Protein AF-A0A2N3LFW7-F1 (afdb_monomer_lite)

Structure (mmCIF, N/CA/C/O backbone):
data_AF-A0A2N3LFW7-F1
#
_entry.id   AF-A0A2N3LFW7-F1
#
loop_
_atom_site.group_PDB
_atom_site.id
_atom_site.type_symbol
_atom_site.label_atom_id
_atom_site.label_alt_id
_atom_site.label_comp_id
_atom_site.label_asym_id
_atom_site.label_entity_id
_atom_site.label_seq_id
_atom_site.pdbx_PDB_ins_code
_atom_site.Cartn_x
_atom_site.Cartn_y
_atom_site.Cartn_z
_atom_site.occupancy
_atom_site.B_iso_or_equiv
_atom_site.auth_seq_id
_atom_site.auth_comp_id
_atom_site.auth_asym_id
_atom_site.auth_atom_id
_atom_site.pdbx_PDB_model_num
ATOM 1 N N . MET A 1 1 ? -16.293 1.074 1.573 1.00 74.44 1 MET A N 1
ATOM 2 C CA . MET A 1 1 ? -15.135 0.634 2.374 1.00 74.44 1 MET A CA 1
ATOM 3 C C . MET A 1 1 ? -14.737 -0.736 1.862 1.00 74.44 1 MET A C 1
ATOM 5 O O . MET A 1 1 ? -15.608 -1.594 1.780 1.00 74.44 1 MET A O 1
ATOM 9 N N . LEU A 1 2 ? -13.490 -0.892 1.419 1.00 89.56 2 LEU A N 1
ATOM 10 C CA . LEU A 1 2 ? -12.953 -2.139 0.867 1.00 89.56 2 LEU A CA 1
ATOM 11 C C . LEU A 1 2 ? -12.469 -3.076 1.976 1.00 89.56 2 LEU A C 1
ATOM 13 O O . LEU A 1 2 ? -12.759 -4.268 1.942 1.00 89.56 2 LEU A O 1
ATOM 17 N N . ILE A 1 3 ? -11.759 -2.531 2.966 1.00 92.50 3 ILE A N 1
ATOM 18 C CA . ILE A 1 3 ? -11.259 -3.268 4.130 1.00 92.50 3 ILE A CA 1
ATOM 19 C C . ILE A 1 3 ? -11.525 -2.412 5.365 1.00 92.50 3 ILE A C 1
ATOM 21 O O . ILE A 1 3 ? -11.168 -1.238 5.390 1.00 92.50 3 ILE A O 1
ATOM 25 N N . GLU A 1 4 ? -12.179 -2.990 6.364 1.00 95.00 4 GLU A N 1
ATOM 26 C CA . GLU A 1 4 ? -12.467 -2.331 7.640 1.00 95.00 4 GLU A CA 1
ATOM 27 C C . GLU A 1 4 ? -11.260 -2.443 8.577 1.00 95.00 4 GLU A C 1
ATOM 29 O O . GLU A 1 4 ? -10.608 -3.487 8.612 1.00 95.00 4 GLU A O 1
ATOM 34 N N . LEU A 1 5 ? -10.958 -1.367 9.302 1.00 95.25 5 LEU A N 1
ATOM 35 C CA . LEU A 1 5 ? -9.916 -1.272 10.325 1.00 95.25 5 LEU A CA 1
ATOM 36 C C . LEU A 1 5 ? -10.566 -0.860 11.660 1.00 95.25 5 LEU A C 1
ATOM 38 O O . LEU A 1 5 ? -11.735 -0.482 11.701 1.00 95.25 5 LEU A O 1
ATOM 42 N N . LYS A 1 6 ? -9.825 -0.909 12.774 1.00 96.25 6 LYS A N 1
ATOM 43 C CA . LYS A 1 6 ? -10.358 -0.592 14.116 1.00 96.25 6 LYS A CA 1
ATOM 44 C C . LYS A 1 6 ? -10.943 0.816 14.239 1.00 96.25 6 LYS A C 1
ATOM 46 O O . LYS A 1 6 ? -11.919 1.001 14.962 1.00 96.25 6 LYS A O 1
ATOM 51 N N . ASP A 1 7 ? -10.310 1.801 13.610 1.00 94.19 7 ASP A N 1
ATOM 52 C CA . ASP A 1 7 ? -10.640 3.226 13.720 1.00 94.19 7 ASP A CA 1
ATOM 53 C C . ASP A 1 7 ? -10.920 3.880 12.358 1.00 94.19 7 ASP A C 1
ATOM 55 O O . ASP A 1 7 ? -10.852 5.101 12.220 1.00 94.19 7 ASP A O 1
ATOM 59 N N . GLY A 1 8 ? -11.279 3.069 11.358 1.00 93.88 8 GLY A N 1
ATOM 60 C CA . GLY A 1 8 ? -11.509 3.531 9.998 1.00 93.88 8 GLY A CA 1
ATOM 61 C C . GLY A 1 8 ? -11.521 2.388 8.994 1.00 93.88 8 GLY A C 1
ATOM 62 O O . GLY A 1 8 ? -12.087 1.322 9.234 1.00 93.88 8 GLY A O 1
ATOM 63 N N . GLY A 1 9 ? -10.901 2.601 7.842 1.00 94.19 9 GLY A N 1
ATOM 64 C CA . GLY A 1 9 ? -10.899 1.610 6.785 1.00 94.19 9 GLY A CA 1
ATOM 65 C C . GLY A 1 9 ? -10.209 2.076 5.518 1.00 94.19 9 GLY A C 1
ATOM 66 O O . GLY A 1 9 ? -10.165 3.264 5.204 1.00 94.19 9 GLY A O 1
ATOM 67 N N . ILE A 1 10 ? -9.747 1.107 4.736 1.00 94.56 10 ILE A N 1
ATOM 68 C CA . ILE A 1 10 ? -9.307 1.330 3.363 1.00 94.56 10 ILE A CA 1
ATOM 69 C C . ILE A 1 10 ? -10.556 1.538 2.513 1.00 94.56 10 ILE A C 1
ATOM 71 O O . ILE A 1 10 ? -11.453 0.686 2.461 1.00 94.56 10 ILE A O 1
ATOM 75 N N . THR A 1 11 ? -10.638 2.680 1.845 1.00 94.94 11 THR A N 1
ATOM 76 C CA . THR A 1 11 ? -11.769 3.032 0.989 1.00 94.94 11 THR A CA 1
ATOM 77 C C . THR A 1 11 ? -11.512 2.662 -0.457 1.00 94.94 11 THR A C 1
ATOM 79 O O . THR A 1 11 ? -12.431 2.154 -1.092 1.00 94.94 11 THR A O 1
ATOM 82 N N . GLU A 1 12 ? -10.294 2.892 -0.953 1.00 93.12 12 GLU A N 1
ATOM 83 C CA . GLU A 1 12 ? -9.912 2.707 -2.357 1.00 93.12 12 GLU A CA 1
ATOM 84 C C . GLU A 1 12 ? -8.423 2.349 -2.466 1.00 93.12 12 GLU A C 1
ATOM 86 O O . GLU A 1 12 ? -7.623 2.696 -1.596 1.00 93.12 12 GLU A O 1
ATOM 91 N N . ILE A 1 13 ? -8.054 1.643 -3.534 1.00 91.50 13 ILE A N 1
ATOM 92 C CA . ILE A 1 13 ? -6.666 1.316 -3.871 1.00 91.50 13 ILE A CA 1
ATOM 93 C C . ILE A 1 13 ? -6.464 1.703 -5.335 1.00 91.50 13 ILE A C 1
ATOM 95 O O . ILE A 1 13 ? -7.264 1.321 -6.187 1.00 91.50 13 ILE A O 1
ATOM 99 N N . TYR A 1 14 ? -5.407 2.457 -5.610 1.00 90.69 14 TYR A N 1
ATOM 100 C CA . TYR A 1 14 ? -5.015 2.906 -6.940 1.00 90.69 14 TYR A CA 1
ATOM 101 C C . TYR A 1 14 ? -3.615 2.407 -7.259 1.00 90.69 14 TYR A C 1
ATOM 103 O O . TYR A 1 14 ? -2.753 2.402 -6.382 1.00 90.69 14 TYR A O 1
ATOM 111 N N . THR A 1 15 ? -3.378 2.049 -8.514 1.00 89.69 15 THR A N 1
ATOM 112 C CA . THR A 1 15 ? -2.054 1.693 -9.026 1.00 89.69 15 THR A CA 1
ATOM 113 C C . THR A 1 15 ? -1.829 2.378 -10.362 1.00 89.69 15 THR A C 1
ATOM 115 O O . THR A 1 15 ? -2.733 2.377 -11.197 1.00 89.69 15 THR A O 1
ATOM 118 N N . ASP A 1 16 ? -0.630 2.903 -10.572 1.00 89.69 16 ASP A N 1
ATOM 119 C CA . ASP A 1 16 ? -0.203 3.506 -11.829 1.00 89.69 16 ASP A CA 1
ATOM 120 C C . ASP A 1 16 ? 1.213 3.046 -12.196 1.00 89.69 16 ASP A C 1
ATOM 122 O O . ASP A 1 16 ? 1.971 2.537 -11.358 1.00 89.69 16 ASP A O 1
ATOM 126 N N . ARG A 1 17 ? 1.545 3.154 -13.481 1.00 89.31 17 ARG A N 1
ATOM 127 C CA . ARG A 1 17 ? 2.821 2.717 -14.038 1.00 89.31 17 ARG A CA 1
ATOM 128 C C . ARG A 1 17 ? 3.304 3.698 -15.087 1.00 89.31 17 ARG A C 1
ATOM 130 O O . ARG A 1 17 ? 2.623 3.936 -16.080 1.00 89.31 17 ARG A O 1
ATOM 137 N N . GLU A 1 18 ? 4.533 4.157 -14.920 1.00 86.44 18 GLU A N 1
ATOM 138 C CA . GLU A 1 18 ? 5.217 4.995 -15.897 1.00 86.44 18 GLU A CA 1
ATOM 139 C C . GLU A 1 18 ? 6.546 4.360 -16.297 1.00 86.44 18 GLU A C 1
ATOM 141 O O . GLU A 1 18 ? 7.173 3.645 -15.518 1.00 86.44 18 GLU A O 1
ATOM 146 N N . SER A 1 19 ? 6.978 4.583 -17.534 1.00 87.88 19 SER A N 1
ATOM 147 C CA . SER A 1 19 ? 8.295 4.143 -17.990 1.00 87.88 19 SER A CA 1
ATOM 148 C C . SER A 1 19 ? 8.952 5.213 -18.839 1.00 87.88 19 SER A C 1
ATOM 150 O O . SER A 1 19 ? 8.318 5.762 -19.744 1.00 87.88 19 SER A O 1
ATOM 152 N N . TYR A 1 20 ? 10.236 5.439 -18.601 1.00 85.88 20 TYR A N 1
ATOM 153 C CA . TYR A 1 20 ? 11.071 6.355 -19.362 1.00 85.88 20 TYR A CA 1
ATOM 154 C C . TYR A 1 20 ? 12.172 5.551 -20.050 1.00 85.88 20 TYR A C 1
ATOM 156 O O . TYR A 1 20 ? 12.884 4.784 -19.406 1.00 85.88 20 TYR A O 1
ATOM 164 N N . GLY A 1 21 ? 12.276 5.698 -21.372 1.00 83.62 21 GLY A N 1
ATOM 165 C CA . GLY A 1 21 ? 13.278 4.994 -22.169 1.00 83.62 21 GLY A CA 1
ATOM 166 C C . GLY A 1 21 ? 14.689 5.506 -21.890 1.00 83.62 21 GLY A C 1
ATOM 167 O O . GLY A 1 21 ? 14.906 6.713 -21.765 1.00 83.62 21 GLY A O 1
ATOM 168 N N . GLY A 1 22 ? 15.634 4.573 -21.795 1.00 81.44 22 GLY A N 1
ATOM 169 C CA . GLY A 1 22 ? 17.060 4.857 -21.697 1.00 81.44 22 GLY A CA 1
ATOM 170 C C . GLY A 1 22 ? 17.707 5.103 -23.061 1.00 81.44 22 GLY A C 1
ATOM 171 O O . GLY A 1 22 ? 17.099 5.600 -24.002 1.00 81.44 22 GLY A O 1
ATOM 172 N N . CYS A 1 23 ? 18.985 4.753 -23.176 1.00 84.12 23 CYS A N 1
ATOM 173 C CA . CYS A 1 23 ? 19.731 4.827 -24.429 1.00 84.12 23 CYS A CA 1
ATOM 174 C C . CYS A 1 23 ? 19.054 4.029 -25.562 1.00 84.12 23 CYS A C 1
ATOM 176 O O . CYS A 1 23 ? 18.986 2.812 -25.467 1.00 84.12 23 CYS A O 1
ATOM 178 N N . ASP A 1 24 ? 18.711 4.667 -26.687 1.00 79.31 24 ASP A N 1
ATOM 179 C CA . ASP A 1 24 ? 17.993 4.055 -27.829 1.00 79.31 24 ASP A CA 1
ATOM 180 C C . ASP A 1 24 ? 18.577 2.738 -28.392 1.00 79.31 24 ASP A C 1
ATOM 182 O O . ASP A 1 24 ? 17.922 2.034 -29.156 1.00 79.31 24 ASP A O 1
ATOM 186 N N . THR A 1 25 ? 19.847 2.425 -28.108 1.00 83.25 25 THR A N 1
ATOM 187 C CA . THR A 1 25 ? 20.520 1.219 -28.630 1.00 83.25 25 THR A CA 1
ATOM 188 C C . THR A 1 25 ? 20.568 0.067 -27.629 1.00 83.25 25 THR A C 1
ATOM 190 O O . THR A 1 25 ? 20.638 -1.091 -28.038 1.00 83.25 25 THR A O 1
ATOM 193 N N . CYS A 1 26 ? 20.601 0.361 -26.329 1.00 79.94 26 CYS A N 1
ATOM 194 C CA . CYS A 1 26 ? 20.810 -0.648 -25.286 1.00 79.94 26 CYS A CA 1
ATOM 195 C C . CYS A 1 26 ? 19.896 -0.486 -24.066 1.00 79.94 26 CYS A C 1
ATOM 197 O O . CYS A 1 26 ? 20.096 -1.190 -23.080 1.00 79.94 26 CYS A O 1
ATOM 199 N N . ASP A 1 27 ? 18.956 0.461 -24.114 1.00 76.38 27 ASP A N 1
ATOM 200 C CA . ASP A 1 27 ? 18.010 0.842 -23.061 1.00 76.38 27 ASP A CA 1
ATOM 201 C C . ASP A 1 27 ? 18.660 1.154 -21.704 1.00 76.38 27 ASP A C 1
ATOM 203 O O . ASP A 1 27 ? 18.000 1.224 -20.666 1.00 76.38 27 ASP A O 1
ATOM 207 N N . TRP A 1 28 ? 19.974 1.398 -21.696 1.00 78.75 28 TRP A N 1
ATOM 208 C CA . TRP A 1 28 ? 20.712 1.752 -20.493 1.00 78.75 28 TRP A CA 1
ATOM 209 C C . TRP A 1 28 ? 20.230 3.098 -19.946 1.00 78.75 28 TRP A C 1
ATOM 211 O O . TRP A 1 28 ? 20.220 4.092 -20.673 1.00 78.75 28 TRP A O 1
ATOM 221 N N . GLY A 1 29 ? 19.873 3.131 -18.661 1.00 79.69 29 GLY A N 1
ATOM 222 C CA . GLY A 1 29 ? 19.271 4.289 -18.000 1.00 79.69 29 GLY A CA 1
ATOM 223 C C . GLY A 1 29 ? 17.752 4.382 -18.154 1.00 79.69 29 GLY A C 1
ATOM 224 O O . GLY A 1 29 ? 17.205 5.451 -17.903 1.00 79.69 29 GLY A O 1
ATOM 225 N N . SER A 1 30 ? 17.081 3.308 -18.585 1.00 85.81 30 SER A N 1
ATOM 226 C CA . SER A 1 30 ? 15.618 3.241 -18.512 1.00 85.81 30 SER A CA 1
ATOM 227 C C . SER A 1 30 ? 15.148 3.338 -17.063 1.00 85.81 30 SER A C 1
ATOM 229 O O . SER A 1 30 ? 15.863 2.917 -16.158 1.00 85.81 30 SER A O 1
ATOM 231 N N . GLN A 1 31 ? 13.949 3.870 -16.855 1.00 87.44 31 GLN A N 1
ATOM 232 C CA . GLN A 1 31 ? 13.310 3.946 -15.543 1.00 87.44 31 GLN A CA 1
ATOM 233 C C . GLN A 1 31 ? 11.904 3.378 -15.633 1.00 87.44 31 GLN A C 1
ATOM 235 O O . GLN A 1 31 ? 11.143 3.738 -16.533 1.00 87.44 31 GLN A O 1
ATOM 240 N N . TYR A 1 32 ? 11.558 2.516 -14.689 1.00 86.75 32 TYR A N 1
ATOM 241 C CA . TYR A 1 32 ? 10.242 1.915 -14.551 1.00 86.75 32 TYR A CA 1
ATOM 242 C C . TYR A 1 32 ? 9.701 2.292 -13.181 1.00 86.75 32 TYR A C 1
ATOM 244 O O . TYR A 1 32 ? 10.158 1.793 -12.152 1.00 86.75 32 TYR A O 1
ATOM 252 N N . ILE A 1 33 ? 8.721 3.190 -13.186 1.00 88.56 33 ILE A N 1
ATOM 253 C CA . ILE A 1 33 ? 8.141 3.758 -11.978 1.00 88.56 33 ILE A CA 1
ATOM 254 C C . ILE A 1 33 ? 6.795 3.085 -11.717 1.00 88.56 33 ILE A C 1
ATOM 256 O O . ILE A 1 33 ? 5.901 3.083 -12.568 1.00 88.56 33 ILE A O 1
ATOM 260 N N . ASN A 1 34 ? 6.643 2.506 -10.529 1.00 90.25 34 ASN A N 1
ATOM 261 C CA . ASN A 1 34 ? 5.365 2.049 -10.004 1.00 90.25 34 ASN A CA 1
ATOM 262 C C . ASN A 1 34 ? 4.886 2.991 -8.917 1.00 90.25 34 ASN A C 1
ATOM 264 O O . ASN A 1 34 ? 5.569 3.185 -7.912 1.00 90.25 34 ASN A O 1
ATOM 268 N N . GLU A 1 35 ? 3.664 3.478 -9.076 1.00 90.50 35 GLU A N 1
ATOM 269 C CA . GLU A 1 35 ? 2.968 4.177 -8.014 1.00 90.50 35 GLU A CA 1
ATOM 270 C C . GLU A 1 35 ? 1.792 3.342 -7.533 1.00 90.50 35 GLU A C 1
ATOM 272 O O . GLU A 1 35 ? 1.048 2.756 -8.321 1.00 90.50 35 GLU A O 1
ATOM 277 N N . PHE A 1 36 ? 1.575 3.309 -6.225 1.00 91.00 36 PHE A N 1
ATOM 278 C CA . PHE A 1 36 ? 0.282 2.906 -5.702 1.00 91.00 36 PHE A CA 1
ATOM 279 C C . PHE A 1 36 ? -0.139 3.773 -4.532 1.00 91.00 36 PHE A C 1
ATOM 281 O O . PHE A 1 36 ? 0.672 4.285 -3.756 1.00 91.00 36 PHE A O 1
ATOM 288 N N . ARG A 1 37 ? -1.452 3.943 -4.419 1.00 92.69 37 ARG A N 1
ATOM 289 C CA . ARG A 1 37 ? -2.077 4.741 -3.380 1.00 92.69 37 ARG A CA 1
ATOM 290 C C . ARG A 1 37 ? -3.158 3.943 -2.686 1.00 92.69 37 ARG A C 1
ATOM 292 O O . ARG A 1 37 ? -4.038 3.390 -3.337 1.00 92.69 37 ARG A O 1
ATOM 299 N N . VAL A 1 38 ? -3.115 3.932 -1.363 1.00 93.44 38 VAL A N 1
ATOM 300 C CA . VAL A 1 38 ? -4.171 3.361 -0.528 1.00 93.44 38 VAL A CA 1
ATOM 301 C C . VAL A 1 38 ? -4.907 4.514 0.133 1.00 93.44 38 VAL A C 1
ATOM 303 O O . VAL A 1 38 ? -4.349 5.199 0.988 1.00 93.44 38 VAL A O 1
ATOM 306 N N . GLU A 1 39 ? -6.144 4.755 -0.285 1.00 95.31 39 GLU A N 1
ATOM 307 C CA . GLU A 1 39 ? -7.015 5.739 0.350 1.00 95.31 39 GLU A CA 1
ATOM 308 C C . GLU A 1 39 ? -7.622 5.135 1.612 1.00 95.31 39 GLU A C 1
ATOM 310 O O . GLU A 1 39 ? -8.203 4.048 1.587 1.00 95.31 39 GLU A O 1
ATOM 315 N N . MET A 1 40 ? -7.502 5.868 2.712 1.00 94.19 40 MET A N 1
ATOM 316 C CA . MET A 1 40 ? -8.078 5.526 4.005 1.00 94.19 40 MET A CA 1
ATOM 317 C C . MET A 1 40 ? -9.025 6.636 4.463 1.00 94.19 40 MET A C 1
ATOM 319 O O . MET A 1 40 ? -9.108 7.713 3.853 1.00 94.19 40 MET A O 1
ATOM 323 N N . THR A 1 41 ? -9.763 6.395 5.540 1.00 94.50 41 THR A N 1
ATOM 324 C CA . THR A 1 41 ? -10.726 7.375 6.053 1.00 94.50 41 THR A CA 1
ATOM 325 C C . THR A 1 41 ? -10.044 8.658 6.525 1.00 94.50 41 THR A C 1
ATOM 327 O O . THR A 1 41 ? -10.568 9.739 6.260 1.00 94.50 41 THR A O 1
ATOM 330 N N . THR A 1 42 ? -8.867 8.571 7.159 1.00 92.88 42 THR A N 1
ATOM 331 C CA . THR A 1 42 ? -8.157 9.749 7.700 1.00 92.88 42 THR A CA 1
ATOM 332 C C . THR A 1 42 ? -7.066 10.314 6.786 1.00 92.88 42 THR A C 1
ATOM 334 O O . THR A 1 42 ? -6.528 11.389 7.051 1.00 92.88 42 THR A O 1
ATOM 337 N N . GLY A 1 43 ? -6.731 9.630 5.692 1.00 93.00 43 GLY A N 1
ATOM 338 C CA . GLY A 1 43 ? -5.580 9.992 4.870 1.00 93.00 43 GLY A CA 1
ATOM 339 C C . GLY A 1 43 ? -5.402 9.102 3.651 1.00 93.00 43 GLY A C 1
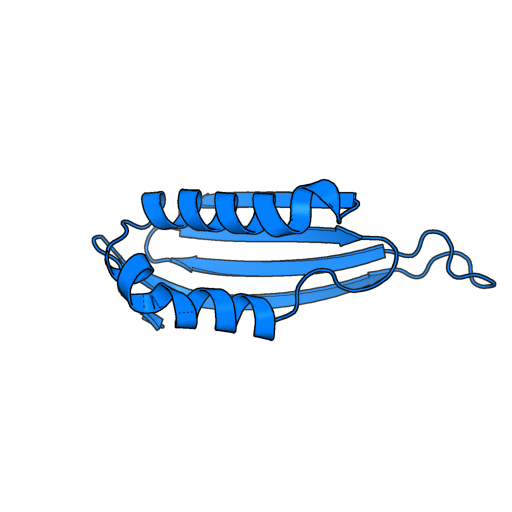ATOM 340 O O . GLY A 1 43 ? -6.324 8.409 3.225 1.00 93.00 43 GLY A O 1
ATOM 341 N N . ASN A 1 44 ? -4.203 9.121 3.084 1.00 94.06 44 ASN A N 1
ATOM 342 C CA . ASN A 1 44 ? -3.770 8.159 2.081 1.00 94.06 44 ASN A CA 1
ATOM 343 C C . ASN A 1 44 ? -2.303 7.785 2.282 1.00 94.06 44 ASN A C 1
ATOM 345 O O . ASN A 1 44 ? -1.506 8.582 2.771 1.00 94.06 44 ASN A O 1
ATOM 349 N N . ILE A 1 45 ? -1.964 6.562 1.891 1.00 94.31 45 ILE A N 1
ATOM 350 C CA . ILE A 1 45 ? -0.585 6.093 1.787 1.00 94.31 45 ILE A CA 1
ATOM 351 C C . ILE A 1 45 ? -0.199 6.191 0.321 1.00 94.31 45 ILE A C 1
ATOM 353 O O . ILE A 1 45 ? -0.916 5.654 -0.523 1.00 94.31 45 ILE A O 1
ATOM 357 N N . LYS A 1 46 ? 0.913 6.855 0.020 1.00 93.94 46 LYS A N 1
ATOM 358 C CA . LYS A 1 46 ? 1.506 6.903 -1.317 1.00 93.94 46 LYS A CA 1
ATOM 359 C C . LYS A 1 46 ? 2.803 6.127 -1.314 1.00 93.94 46 LYS A C 1
ATOM 361 O O . LYS A 1 46 ? 3.645 6.344 -0.443 1.00 93.94 46 LYS A O 1
ATOM 366 N N . VAL A 1 47 ? 2.950 5.253 -2.294 1.00 91.75 47 VAL A N 1
ATOM 367 C CA . VAL A 1 47 ? 4.167 4.490 -2.511 1.00 91.75 47 VAL A CA 1
ATOM 368 C C . VAL A 1 47 ? 4.621 4.699 -3.941 1.00 91.75 47 VAL A C 1
ATOM 370 O O . VAL A 1 47 ? 3.827 4.548 -4.863 1.00 91.75 47 VAL A O 1
ATOM 373 N N . GLU A 1 48 ? 5.889 5.049 -4.099 1.00 92.06 48 GLU A N 1
ATOM 374 C CA . GLU A 1 48 ? 6.565 5.226 -5.380 1.00 92.06 48 GLU A CA 1
ATOM 375 C C . GLU A 1 48 ? 7.815 4.350 -5.373 1.00 92.06 48 GLU A C 1
ATOM 377 O O . GLU A 1 48 ? 8.605 4.376 -4.421 1.00 92.06 48 GLU A O 1
ATOM 382 N N . ILE A 1 49 ? 7.968 3.551 -6.422 1.00 89.81 49 ILE A N 1
ATOM 383 C CA . ILE A 1 49 ? 9.070 2.613 -6.583 1.00 89.81 49 ILE A CA 1
ATOM 384 C C . ILE A 1 49 ? 9.682 2.833 -7.954 1.00 89.81 49 ILE A C 1
ATOM 386 O O . ILE A 1 49 ? 8.959 2.786 -8.942 1.00 89.81 49 ILE A O 1
ATOM 390 N N . ASP A 1 50 ? 10.991 3.049 -8.000 1.00 89.50 50 ASP A N 1
ATOM 391 C CA . ASP A 1 50 ? 11.752 3.247 -9.235 1.00 89.50 50 ASP A CA 1
ATOM 392 C C . ASP A 1 50 ? 12.821 2.160 -9.359 1.00 89.50 50 ASP A C 1
ATOM 394 O O . ASP A 1 50 ? 13.531 1.855 -8.389 1.00 89.50 50 ASP A O 1
ATOM 398 N N . GLN A 1 51 ? 12.924 1.567 -10.546 1.00 86.94 51 GLN A N 1
ATOM 399 C CA . GLN A 1 51 ? 14.017 0.673 -10.897 1.00 86.94 51 GLN A CA 1
ATOM 400 C C . GLN A 1 51 ? 14.294 0.655 -12.406 1.00 86.94 51 GLN A C 1
ATOM 402 O O . GLN A 1 51 ? 13.437 0.962 -13.231 1.00 86.94 51 GLN A O 1
ATOM 407 N N . MET A 1 52 ? 15.500 0.221 -12.772 1.00 81.81 52 MET A N 1
ATOM 408 C CA . MET A 1 52 ? 16.007 0.332 -14.142 1.00 81.81 52 MET A CA 1
ATOM 409 C C . MET A 1 52 ? 15.569 -0.785 -15.107 1.00 81.81 52 MET A C 1
ATOM 411 O O . MET A 1 52 ? 15.618 -0.598 -16.323 1.00 81.81 52 MET A O 1
ATOM 415 N N . TYR A 1 53 ? 15.163 -1.954 -14.600 1.00 78.25 53 TYR A N 1
ATOM 416 C CA . TYR A 1 53 ? 15.009 -3.156 -15.437 1.00 78.25 53 TYR A CA 1
ATOM 417 C C . TYR A 1 53 ? 13.563 -3.531 -15.796 1.00 78.25 53 TYR A C 1
ATOM 419 O O . TYR A 1 53 ? 13.339 -4.003 -16.906 1.00 78.25 53 TYR A O 1
ATOM 427 N N . ASP A 1 54 ? 12.605 -3.374 -14.880 1.00 81.19 54 ASP A N 1
ATOM 428 C CA . ASP A 1 54 ? 11.178 -3.697 -15.089 1.00 81.19 54 ASP A CA 1
ATOM 429 C C . ASP A 1 54 ? 10.330 -3.003 -14.005 1.00 81.19 54 ASP A C 1
ATOM 431 O O . ASP A 1 54 ? 10.864 -2.272 -13.187 1.00 81.19 54 ASP A O 1
ATOM 435 N N . TYR A 1 55 ? 9.032 -3.250 -13.902 1.00 81.88 55 TYR A N 1
ATOM 436 C CA . TYR A 1 55 ? 8.207 -2.835 -12.767 1.00 81.88 55 TYR A CA 1
ATOM 437 C C . TYR A 1 55 ? 8.438 -3.721 -11.530 1.00 81.88 55 TYR A C 1
ATOM 439 O O . TYR A 1 55 ? 8.288 -4.941 -11.592 1.00 81.88 55 TYR A O 1
ATOM 447 N N . ALA A 1 56 ? 8.777 -3.115 -10.387 1.00 79.44 56 ALA A N 1
ATOM 448 C CA . ALA A 1 56 ? 9.107 -3.830 -9.147 1.00 79.44 56 ALA A CA 1
ATOM 449 C C . ALA A 1 56 ? 7.877 -4.450 -8.477 1.00 79.44 56 ALA A C 1
ATOM 451 O O . ALA A 1 56 ? 7.951 -5.524 -7.877 1.00 79.44 56 ALA A O 1
ATOM 452 N N . VAL A 1 57 ? 6.735 -3.763 -8.566 1.00 80.44 57 VAL A N 1
ATOM 453 C CA . VAL A 1 57 ? 5.501 -4.148 -7.878 1.00 80.44 57 VAL A CA 1
ATOM 454 C C . VAL A 1 57 ? 4.373 -4.329 -8.876 1.00 80.44 57 VAL A C 1
ATOM 456 O O . VAL A 1 57 ? 4.016 -3.430 -9.634 1.00 80.44 57 VAL A O 1
ATOM 459 N N . SER A 1 58 ? 3.765 -5.512 -8.830 1.00 80.50 58 SER A N 1
ATOM 460 C CA . SER A 1 58 ? 2.520 -5.791 -9.540 1.00 80.50 58 SER A CA 1
ATOM 461 C C . SER A 1 58 ? 1.310 -5.505 -8.652 1.00 80.50 58 SER A C 1
ATOM 463 O O . SER A 1 58 ? 1.358 -5.654 -7.431 1.00 80.50 58 SER A O 1
ATOM 465 N N . GLU A 1 59 ? 0.188 -5.153 -9.274 1.00 80.38 59 GLU A N 1
ATOM 466 C CA . GLU A 1 59 ? -1.105 -5.036 -8.586 1.00 80.38 59 GLU A CA 1
ATOM 467 C C . GLU A 1 59 ? -1.478 -6.360 -7.890 1.00 80.38 59 GLU A C 1
ATOM 469 O O . GLU A 1 59 ? -1.865 -6.371 -6.722 1.00 80.38 59 GLU A O 1
ATOM 474 N N . ASP A 1 60 ? -1.223 -7.492 -8.558 1.00 86.00 60 ASP A N 1
ATOM 475 C CA . ASP A 1 60 ? -1.407 -8.843 -8.017 1.00 86.00 60 ASP A CA 1
ATOM 476 C C . ASP A 1 60 ? -0.641 -9.084 -6.712 1.00 86.00 60 ASP A C 1
ATOM 478 O O . ASP A 1 60 ? -1.142 -9.775 -5.820 1.00 86.00 60 ASP A O 1
ATOM 482 N N . TYR A 1 61 ? 0.580 -8.554 -6.596 1.00 87.75 61 TYR A N 1
ATOM 483 C CA . TYR A 1 61 ? 1.376 -8.660 -5.377 1.00 87.75 61 TYR A CA 1
ATOM 484 C C . TYR A 1 61 ? 0.673 -7.965 -4.205 1.00 87.75 61 TYR A C 1
ATOM 486 O O . TYR A 1 61 ? 0.469 -8.585 -3.159 1.00 87.75 61 TYR A O 1
ATOM 494 N N . LEU A 1 62 ? 0.234 -6.717 -4.401 1.00 87.19 62 LEU A N 1
ATOM 495 C CA . LEU A 1 62 ? -0.458 -5.935 -3.372 1.00 87.19 62 LEU A CA 1
ATOM 496 C C . LEU A 1 62 ? -1.786 -6.579 -2.973 1.00 87.19 62 LEU A C 1
ATOM 498 O O . LEU A 1 62 ? -2.073 -6.730 -1.784 1.00 87.19 62 LEU A O 1
ATOM 502 N N . MET A 1 63 ? -2.569 -7.033 -3.955 1.00 88.69 63 MET A N 1
ATOM 503 C CA . MET A 1 63 ? -3.819 -7.740 -3.685 1.00 88.69 63 MET A CA 1
ATOM 504 C C . MET A 1 63 ? -3.581 -9.014 -2.867 1.00 88.69 63 MET A C 1
ATOM 506 O O . MET A 1 63 ? -4.273 -9.249 -1.875 1.00 88.69 63 MET A O 1
ATOM 510 N N . LYS A 1 64 ? -2.582 -9.829 -3.233 1.00 92.56 64 LYS A N 1
ATOM 511 C CA . LYS A 1 64 ? -2.220 -11.036 -2.474 1.00 92.56 64 LYS A CA 1
ATOM 512 C C . LYS A 1 64 ? -1.765 -10.699 -1.061 1.00 92.56 64 LYS A C 1
ATOM 514 O O . LYS A 1 64 ? -2.188 -11.384 -0.128 1.00 92.56 64 LYS A O 1
ATOM 519 N N . LEU A 1 65 ? -0.947 -9.661 -0.892 1.00 92.69 65 LEU A N 1
ATOM 520 C CA . LEU A 1 65 ? -0.475 -9.212 0.414 1.00 92.69 65 LEU A CA 1
ATOM 521 C C . LEU A 1 65 ? -1.657 -8.842 1.320 1.00 92.69 65 LEU A C 1
ATOM 523 O O . LEU A 1 65 ? -1.708 -9.290 2.466 1.00 92.69 65 LEU A O 1
ATOM 527 N N . PHE A 1 66 ? -2.639 -8.100 0.803 1.00 93.06 66 PHE A N 1
ATOM 528 C CA . PHE A 1 66 ? -3.811 -7.695 1.581 1.00 93.06 66 PHE A CA 1
ATOM 529 C C . PHE A 1 66 ? -4.753 -8.860 1.872 1.00 93.06 66 PHE A C 1
ATOM 531 O O . PHE A 1 66 ? -5.143 -9.053 3.021 1.00 93.06 66 PHE A O 1
ATOM 538 N N . PHE A 1 67 ? -5.087 -9.684 0.876 1.00 92.38 67 PHE A N 1
ATOM 539 C CA . PHE A 1 67 ? -6.006 -10.805 1.086 1.00 92.38 67 PHE A CA 1
ATOM 540 C C . PHE A 1 67 ? -5.436 -11.879 2.010 1.00 92.38 67 PHE A C 1
ATOM 542 O O . PHE A 1 67 ? -6.167 -12.415 2.839 1.00 92.38 67 PHE A O 1
ATOM 549 N N . THR A 1 68 ? -4.137 -12.167 1.914 1.00 95.94 68 THR A N 1
ATOM 550 C CA . THR A 1 68 ? -3.489 -13.181 2.764 1.00 95.94 68 THR A CA 1
ATOM 551 C C . THR A 1 68 ? -3.411 -12.734 4.226 1.00 95.94 68 THR A C 1
ATOM 553 O O . THR A 1 68 ? -3.386 -13.571 5.123 1.00 95.94 68 THR A O 1
ATOM 556 N N . ASN A 1 69 ? -3.418 -11.422 4.479 1.00 96.00 69 ASN A N 1
ATOM 557 C CA . ASN A 1 69 ? -3.304 -10.840 5.817 1.00 96.00 69 ASN A CA 1
ATOM 558 C C . ASN A 1 69 ? -4.593 -10.136 6.271 1.00 96.00 69 ASN A C 1
ATOM 560 O O . ASN A 1 69 ? -4.558 -9.342 7.207 1.00 96.00 69 ASN A O 1
ATOM 564 N N . ILE A 1 70 ? -5.735 -10.413 5.636 1.00 94.75 70 ILE A N 1
ATOM 565 C CA . ILE A 1 70 ? -6.956 -9.614 5.811 1.00 94.75 70 ILE A CA 1
ATOM 566 C C . ILE A 1 70 ? -7.451 -9.570 7.263 1.00 94.75 70 ILE A C 1
ATOM 568 O O . ILE A 1 70 ? -7.858 -8.514 7.743 1.00 94.75 70 ILE A O 1
ATOM 572 N N . ASP A 1 71 ? -7.382 -10.687 7.988 1.00 95.44 71 ASP A N 1
ATOM 573 C CA . ASP A 1 71 ? -7.829 -10.751 9.384 1.00 95.44 71 ASP A CA 1
ATOM 574 C C . ASP A 1 71 ? -6.882 -10.001 10.326 1.00 95.44 71 ASP A C 1
ATOM 576 O O . ASP A 1 71 ? -7.326 -9.383 11.294 1.00 95.44 71 ASP A O 1
ATOM 580 N N . LEU A 1 72 ? -5.585 -9.996 10.008 1.00 96.31 72 LEU A N 1
ATOM 581 C CA . LEU A 1 72 ? -4.594 -9.196 10.717 1.00 96.31 72 LEU A CA 1
ATOM 582 C C . LEU A 1 72 ? -4.828 -7.702 10.455 1.00 96.31 72 LEU A C 1
ATOM 584 O O . LEU A 1 72 ? -4.887 -6.926 11.406 1.00 96.31 72 LEU A O 1
ATOM 588 N N . ILE A 1 73 ? -5.039 -7.315 9.194 1.00 96.19 73 ILE A N 1
ATOM 589 C CA . ILE A 1 73 ? -5.286 -5.923 8.791 1.00 96.19 73 ILE A CA 1
ATOM 590 C C . ILE A 1 73 ? -6.530 -5.364 9.486 1.00 96.19 73 ILE 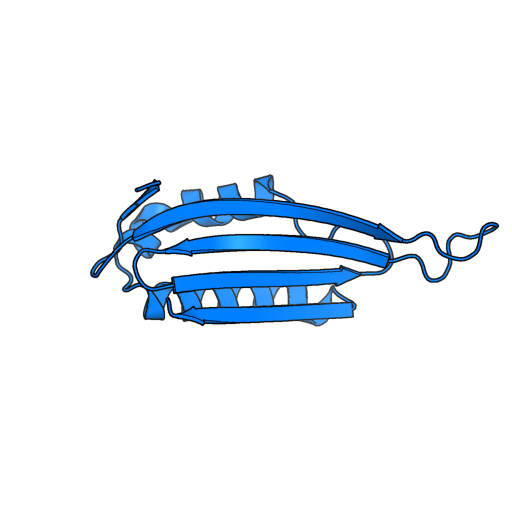A C 1
ATOM 592 O O . ILE A 1 73 ? -6.484 -4.260 10.020 1.00 96.19 73 ILE A O 1
ATOM 596 N N . LYS A 1 74 ? -7.614 -6.145 9.576 1.00 96.12 74 LYS A N 1
ATOM 597 C CA . LYS A 1 74 ? -8.835 -5.746 10.302 1.00 96.12 74 LYS A CA 1
ATOM 598 C C . LYS A 1 74 ? -8.605 -5.448 11.782 1.00 96.12 74 LYS A C 1
ATOM 600 O O . LYS A 1 74 ? -9.393 -4.744 12.407 1.00 96.12 74 LYS A O 1
ATOM 605 N N . SER A 1 75 ? -7.541 -5.999 12.360 1.00 96.94 75 SER A N 1
ATOM 606 C CA . SER A 1 75 ? -7.171 -5.759 13.751 1.00 96.94 75 SER A CA 1
ATOM 607 C C . SER A 1 75 ? -6.311 -4.507 13.950 1.00 96.94 75 SER A C 1
ATOM 609 O O . SER A 1 75 ? -6.015 -4.178 15.098 1.00 96.94 75 SER A O 1
ATOM 611 N N . PHE A 1 76 ? -5.919 -3.806 12.885 1.00 97.56 76 PHE A N 1
ATOM 612 C CA . PHE A 1 76 ? -5.094 -2.604 12.964 1.00 97.56 76 PHE A CA 1
ATOM 613 C C . PHE A 1 76 ? -5.923 -1.327 13.040 1.00 97.56 76 PHE A C 1
ATOM 615 O O . PHE A 1 76 ? -7.027 -1.254 12.502 1.00 97.56 76 PHE A O 1
ATOM 622 N N . THR A 1 77 ? -5.374 -0.308 13.694 1.00 96.50 77 THR A N 1
ATOM 623 C CA . THR A 1 77 ? -5.714 1.090 13.404 1.00 96.50 77 THR A CA 1
ATOM 624 C C . THR A 1 77 ? -5.111 1.529 12.067 1.00 96.50 77 THR A C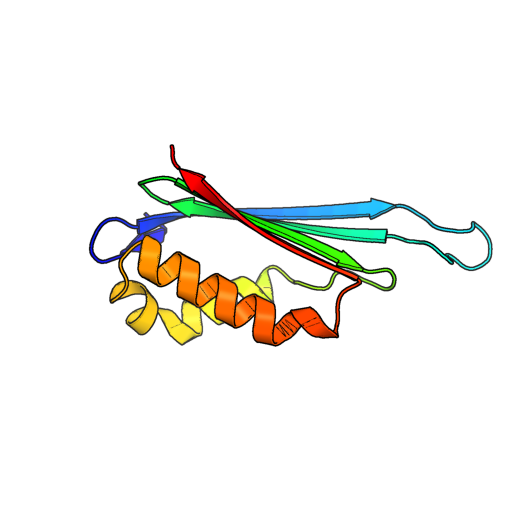 1
ATOM 626 O O . THR A 1 77 ? -4.187 0.890 11.561 1.00 96.50 77 THR A O 1
ATOM 629 N N . GLU A 1 78 ? -5.565 2.641 11.489 1.00 94.81 78 GLU A N 1
ATOM 630 C CA . GLU A 1 78 ? -4.979 3.169 10.244 1.00 94.81 78 GLU A CA 1
ATOM 631 C C . GLU A 1 78 ? -3.476 3.476 10.385 1.00 94.81 78 GLU A C 1
ATOM 633 O O . GLU A 1 78 ? -2.696 3.233 9.463 1.00 94.81 78 GLU A O 1
ATOM 638 N N . THR A 1 79 ? -3.040 3.931 11.566 1.00 94.69 79 THR A N 1
ATOM 639 C CA . THR A 1 79 ? -1.613 4.162 11.859 1.00 94.69 79 THR A CA 1
ATOM 640 C C . THR A 1 79 ? -0.834 2.849 11.975 1.00 94.69 79 THR A C 1
ATOM 642 O O . THR A 1 79 ? 0.275 2.736 11.454 1.00 94.69 79 THR A O 1
ATOM 645 N N . GLU A 1 80 ? -1.398 1.839 12.645 1.00 96.69 80 GLU A N 1
ATOM 646 C CA . GLU A 1 80 ? -0.785 0.507 12.733 1.00 96.69 80 GLU A CA 1
ATOM 647 C C . GLU A 1 80 ? -0.657 -0.133 11.346 1.00 96.69 80 GLU A C 1
ATOM 649 O O . GLU A 1 80 ? 0.380 -0.718 11.032 1.00 96.69 80 GLU A O 1
ATOM 654 N N . PHE A 1 81 ? -1.670 0.035 10.494 1.00 95.94 81 PHE A N 1
ATOM 655 C CA . PHE A 1 81 ? -1.641 -0.438 9.117 1.00 95.94 81 PHE A CA 1
ATOM 656 C C . PHE A 1 81 ? -0.565 0.263 8.283 1.00 95.94 81 PHE A C 1
ATOM 658 O O . PHE A 1 81 ? 0.163 -0.424 7.569 1.00 95.94 81 PHE A O 1
ATOM 665 N N . PHE A 1 82 ? -0.414 1.589 8.403 1.00 95.25 82 PHE A N 1
ATOM 666 C CA . PHE A 1 82 ? 0.663 2.326 7.733 1.00 95.25 82 PHE A CA 1
ATOM 667 C C . PHE A 1 82 ? 2.048 1.778 8.106 1.00 95.25 82 PHE A C 1
ATOM 669 O O . PHE A 1 82 ? 2.822 1.406 7.227 1.00 95.25 82 PHE A O 1
ATOM 676 N N . ASN A 1 83 ? 2.330 1.637 9.403 1.00 96.25 83 ASN A N 1
ATOM 677 C CA . ASN A 1 83 ? 3.613 1.100 9.862 1.00 96.25 83 ASN A CA 1
ATOM 678 C C . ASN A 1 83 ? 3.830 -0.346 9.382 1.00 96.25 83 ASN A C 1
ATOM 680 O O . ASN A 1 83 ? 4.941 -0.749 9.035 1.00 96.25 83 ASN A O 1
ATOM 684 N N . TRP A 1 84 ? 2.763 -1.151 9.366 1.00 96.44 84 TRP A N 1
ATOM 685 C CA . TRP A 1 8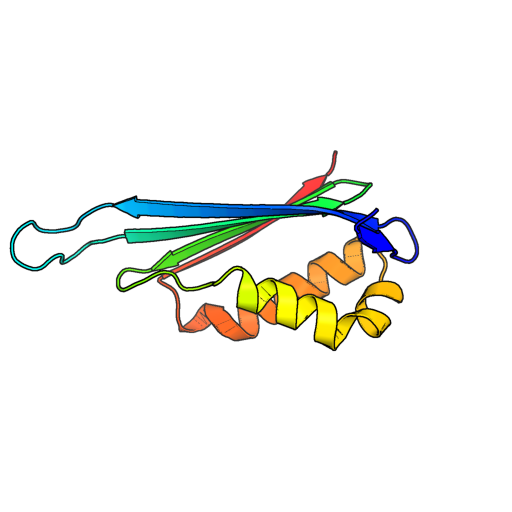4 ? 2.829 -2.530 8.902 1.00 96.44 84 TRP A CA 1
ATOM 686 C C . TRP A 1 84 ? 3.141 -2.617 7.407 1.00 96.44 84 TRP A C 1
ATOM 688 O O . TRP A 1 84 ? 4.058 -3.347 7.028 1.00 96.44 84 TRP A O 1
ATOM 698 N N . ILE A 1 85 ? 2.416 -1.879 6.560 1.00 94.44 85 ILE A N 1
ATOM 699 C CA . ILE A 1 85 ? 2.621 -1.935 5.111 1.00 94.44 85 ILE A CA 1
ATOM 700 C C . ILE A 1 85 ? 3.982 -1.348 4.729 1.00 94.44 85 ILE A C 1
ATOM 702 O O . ILE A 1 85 ? 4.677 -1.93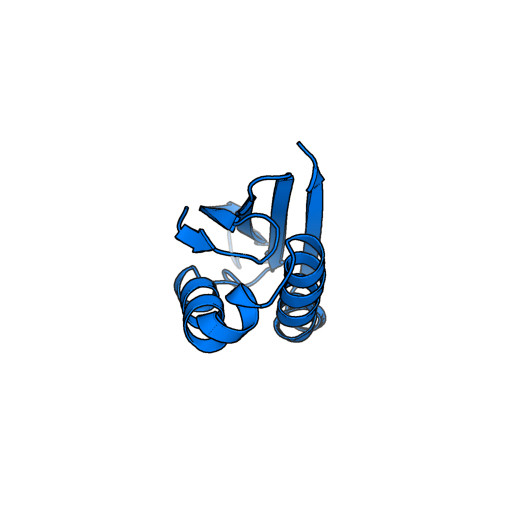7 3.906 1.00 94.44 85 ILE A O 1
ATOM 706 N N . GLU A 1 86 ? 4.413 -0.267 5.387 1.00 94.19 86 GLU A N 1
ATOM 707 C CA . GLU A 1 86 ? 5.761 0.286 5.233 1.00 94.19 86 GLU A CA 1
ATOM 708 C C . GLU A 1 86 ? 6.826 -0.773 5.539 1.00 94.19 86 GLU A C 1
ATOM 710 O O . GLU A 1 86 ? 7.748 -0.981 4.748 1.00 94.19 86 GLU A O 1
ATOM 715 N N . SER A 1 87 ? 6.662 -1.511 6.642 1.00 94.69 87 SER A N 1
ATOM 716 C CA . SER A 1 87 ? 7.576 -2.589 7.015 1.00 94.69 87 SER A CA 1
ATOM 717 C C . SER A 1 87 ? 7.587 -3.742 6.007 1.00 94.69 87 SER A C 1
ATOM 719 O O . SER A 1 87 ? 8.672 -4.244 5.705 1.00 94.69 87 SER A O 1
ATOM 721 N N . GLN A 1 88 ? 6.430 -4.164 5.476 1.00 93.25 88 GLN A N 1
ATOM 722 C CA . GLN A 1 88 ? 6.374 -5.224 4.458 1.00 93.25 88 GLN A CA 1
ATOM 723 C C . GLN A 1 88 ? 7.103 -4.791 3.181 1.00 93.25 88 GLN A C 1
ATOM 725 O O . GLN A 1 88 ? 8.029 -5.461 2.737 1.00 93.25 88 GLN A O 1
ATOM 730 N N . LEU A 1 89 ? 6.752 -3.626 2.636 1.00 91.19 89 LEU A N 1
ATOM 731 C CA . LEU A 1 89 ? 7.328 -3.130 1.386 1.00 91.19 89 LEU A CA 1
ATOM 732 C C . LEU A 1 89 ? 8.828 -2.864 1.513 1.00 91.19 89 LEU A C 1
ATOM 734 O O . LEU A 1 89 ? 9.594 -3.215 0.622 1.00 91.19 89 LEU A O 1
ATOM 738 N N . THR A 1 90 ? 9.264 -2.296 2.637 1.00 91.06 90 THR A N 1
ATOM 739 C CA . THR A 1 90 ? 10.693 -2.087 2.899 1.00 91.06 90 THR A CA 1
ATOM 740 C C . THR A 1 90 ? 11.428 -3.421 2.953 1.00 91.06 90 THR A C 1
ATOM 742 O O . THR A 1 90 ? 12.479 -3.573 2.341 1.00 91.06 90 THR A O 1
ATOM 745 N N . LYS A 1 91 ? 10.877 -4.425 3.638 1.00 90.62 91 LYS A N 1
ATOM 746 C CA . LYS A 1 91 ? 11.496 -5.752 3.708 1.00 90.62 91 LYS A CA 1
ATOM 747 C C . LYS A 1 91 ? 11.621 -6.405 2.329 1.00 90.62 91 LYS A C 1
ATOM 749 O O . LYS A 1 91 ? 12.640 -7.034 2.057 1.00 90.62 91 LYS A O 1
ATOM 754 N N . ASP A 1 92 ? 10.600 -6.270 1.491 1.00 87.25 92 ASP A N 1
ATOM 755 C CA . ASP A 1 92 ? 10.544 -6.981 0.217 1.00 87.25 92 ASP A CA 1
ATOM 756 C C . ASP A 1 92 ? 11.293 -6.252 -0.910 1.00 87.25 92 ASP A C 1
ATOM 758 O O . ASP A 1 92 ? 11.817 -6.915 -1.804 1.00 87.25 92 ASP A O 1
ATOM 762 N N . PHE A 1 93 ? 11.414 -4.917 -0.850 1.00 85.81 93 PHE A N 1
ATOM 763 C CA . PHE A 1 93 ? 11.938 -4.115 -1.965 1.00 85.81 93 PHE A CA 1
ATOM 764 C C . PHE A 1 93 ? 13.169 -3.259 -1.652 1.00 85.81 93 PHE A C 1
ATOM 766 O O . PHE A 1 93 ? 13.893 -2.933 -2.584 1.00 85.81 93 PHE A O 1
ATOM 773 N N . ASN A 1 94 ? 13.479 -2.917 -0.396 1.00 78.81 94 ASN A N 1
ATOM 774 C CA . ASN A 1 94 ? 14.508 -1.905 -0.082 1.00 78.81 94 ASN A CA 1
ATOM 775 C C . ASN A 1 94 ? 15.927 -2.233 -0.591 1.00 78.81 94 ASN A C 1
ATOM 777 O O . ASN A 1 94 ? 16.725 -1.328 -0.800 1.00 78.81 94 ASN A O 1
ATOM 781 N N . GLU A 1 95 ? 16.254 -3.509 -0.796 1.00 77.38 95 GLU A N 1
ATOM 782 C CA . GLU A 1 95 ? 17.549 -3.932 -1.360 1.00 77.38 95 GLU A CA 1
ATOM 783 C C . GLU A 1 95 ? 17.487 -4.252 -2.863 1.00 77.38 95 GLU A C 1
ATOM 785 O O . GLU A 1 95 ? 18.515 -4.534 -3.476 1.00 77.38 95 GLU A O 1
ATOM 790 N N . GLN A 1 96 ? 16.289 -4.251 -3.453 1.00 74.75 96 GLN A N 1
ATOM 791 C CA . GLN A 1 96 ? 16.036 -4.734 -4.815 1.00 74.75 96 GLN A CA 1
ATOM 792 C C . GLN A 1 96 ? 15.682 -3.616 -5.799 1.00 74.75 96 GLN A C 1
ATOM 794 O O . GLN A 1 96 ? 15.725 -3.845 -7.004 1.00 74.75 96 GLN A O 1
ATOM 799 N N . VAL A 1 97 ? 15.346 -2.424 -5.300 1.00 82.38 97 VAL A N 1
ATOM 800 C CA . VAL A 1 97 ? 14.908 -1.284 -6.115 1.00 82.38 97 VAL A CA 1
ATOM 801 C C . VAL A 1 97 ? 15.863 -0.107 -5.955 1.00 82.38 97 VAL A C 1
ATOM 803 O O . VAL A 1 97 ? 16.554 0.012 -4.943 1.00 82.38 97 VAL A O 1
ATOM 806 N N . GLU A 1 98 ? 15.905 0.784 -6.942 1.00 84.12 98 GLU A N 1
ATOM 807 C CA . GLU A 1 98 ? 16.771 1.969 -6.885 1.00 84.12 98 GLU A CA 1
ATOM 808 C C . GLU A 1 98 ? 16.212 3.027 -5.935 1.00 84.12 98 GLU A C 1
ATOM 810 O O . GLU A 1 98 ? 16.964 3.733 -5.257 1.00 84.12 98 GLU A O 1
ATOM 815 N N . LYS A 1 99 ? 14.882 3.116 -5.855 1.00 87.06 99 LYS A N 1
ATOM 816 C CA . LYS A 1 99 ? 14.185 4.025 -4.951 1.00 87.06 99 LYS A CA 1
ATOM 817 C C . LYS A 1 99 ? 12.896 3.391 -4.451 1.00 87.06 99 LYS A C 1
ATOM 819 O O . LYS A 1 99 ? 12.089 2.912 -5.239 1.00 87.06 99 LYS A O 1
ATOM 824 N N . LEU A 1 100 ? 12.687 3.463 -3.141 1.00 91.06 100 LEU A N 1
ATOM 825 C CA . LEU A 1 100 ? 11.417 3.184 -2.480 1.00 91.06 100 LEU A CA 1
ATOM 826 C C . LEU A 1 100 ? 11.046 4.413 -1.651 1.00 91.06 100 LEU A C 1
ATOM 828 O O . LEU A 1 100 ? 11.782 4.802 -0.745 1.00 91.06 100 LEU A O 1
ATOM 832 N N . LYS A 1 101 ? 9.913 5.035 -1.965 1.00 92.06 101 LYS A N 1
ATOM 833 C CA . LYS A 1 101 ? 9.373 6.172 -1.220 1.00 92.06 101 LYS A CA 1
ATOM 834 C C . LYS A 1 101 ? 7.990 5.807 -0.707 1.00 92.06 101 LYS A C 1
ATOM 836 O O . LYS A 1 101 ? 7.124 5.458 -1.499 1.00 92.06 101 LYS A O 1
ATOM 841 N N . ILE A 1 102 ? 7.790 5.891 0.605 1.00 92.94 102 ILE A N 1
ATOM 842 C CA . ILE A 1 102 ? 6.524 5.574 1.273 1.00 92.94 102 ILE A CA 1
ATOM 843 C C . ILE A 1 102 ? 6.145 6.775 2.136 1.00 92.94 102 ILE A C 1
ATOM 845 O O . ILE A 1 102 ? 6.945 7.236 2.945 1.00 92.94 102 ILE A O 1
ATOM 849 N N . GLU A 1 103 ? 4.944 7.313 1.944 1.00 93.94 103 GLU A N 1
ATOM 850 C CA . GLU A 1 103 ? 4.482 8.513 2.645 1.00 93.94 103 GLU A CA 1
ATOM 851 C C . GLU A 1 103 ? 3.029 8.365 3.093 1.00 93.94 103 GLU A C 1
ATOM 853 O O . GLU A 1 103 ? 2.164 7.971 2.309 1.00 93.94 103 GLU A O 1
ATOM 858 N N . PHE A 1 104 ? 2.745 8.745 4.340 1.00 91.88 104 PHE A N 1
ATOM 859 C CA . PHE A 1 104 ? 1.381 8.970 4.807 1.00 91.88 104 PHE A CA 1
ATOM 860 C C . PHE A 1 104 ? 1.010 10.446 4.657 1.00 91.88 104 PHE A C 1
ATOM 862 O O . PHE A 1 104 ? 1.712 11.333 5.145 1.00 91.88 104 PHE A O 1
ATOM 869 N N . VAL A 1 105 ? -0.117 10.708 4.003 1.00 91.44 105 VAL A N 1
ATOM 870 C CA . VAL A 1 105 ? -0.674 12.046 3.807 1.00 91.44 105 VAL A CA 1
ATOM 871 C C . VAL A 1 105 ? -2.023 12.107 4.515 1.00 91.44 105 VAL A C 1
ATOM 873 O O . VAL A 1 105 ? -2.998 11.516 4.051 1.00 91.44 105 VAL A O 1
ATOM 876 N N . SER A 1 106 ? -2.086 12.820 5.640 1.00 87.00 106 SER A N 1
ATOM 877 C CA . SER A 1 106 ? -3.344 13.086 6.348 1.00 87.00 106 SER A CA 1
ATOM 878 C C . SER A 1 106 ? -4.264 13.983 5.513 1.00 87.00 106 SER A C 1
ATOM 880 O O . SER A 1 106 ? -3.778 14.879 4.817 1.00 87.00 106 SER A O 1
ATOM 882 N N . LYS A 1 107 ? -5.576 13.751 5.592 1.00 80.88 107 LYS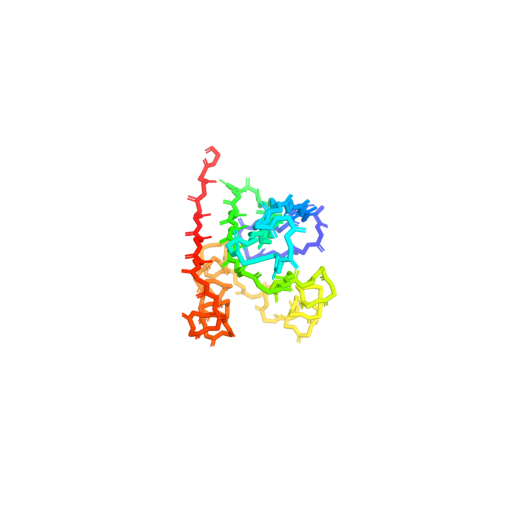 A N 1
ATOM 883 C CA . LYS A 1 107 ? -6.608 14.602 4.977 1.00 80.88 107 LYS A CA 1
ATOM 884 C C . LYS A 1 107 ? -6.888 15.866 5.789 1.00 80.88 107 LYS A C 1
ATOM 886 O O . LYS A 1 107 ? -6.713 15.833 7.027 1.00 80.88 107 LYS A O 1
#

Organism: NCBI:txid1707093

Secondary structure (DSSP, 8-state):
--EEETTEEEEEEEEEEEEE---TTT-TT-EEEEEEEEEESSEEEEEEEEESSS-S--HHHHHHHHHHTHHHHTTS-HHHHHHHHHHHHHHHHTTTSSEEEEEEEE-

Sequence (107 aa):
MLIELKDGGITEIYTDRESYGGCDTCDWGSQYINEFRVEMTTGNIKVEIDQMYDYAVSEDYLMKLFFTNIDLIKSFTETEFFNWIESQLTKDFNEQVEKLKIEFVSK

Radius of gyration: 15.15 Å; chains: 1; bounding box: 36×28×43 Å

Foldseek 3Di:
DPAAAPAWGFDDKDKDWDKDAQDPPPSPPIKIKIWMWTDIPFWIKIKIFIARPYHPDDPVNVVCVCVVCRVVRRHHDPVRNLVVVVVVCCVRPVVPTPDIDIDTGGD

pLDDT: mean 89.52, std 5.92, range [74.44, 97.56]